Protein AF-A0A7J6DDP3-F1 (afdb_monomer_lite)

Secondary structure (DSSP, 8-state):
---------GGGS------TT--HHHHHHHHHHHHHHHHHH-S---TTS-TT-S--PPPTTTS-HHHHHHHHHHHHHHHHHHHHHHHHHHHTTTT-

Organism: NCBI:txid369639

Sequence (96 aa):
MVDDQGEVHHSDAPTLVTGRKWNPTAATHQAKSDVRHRDIIGIVQQGRGGLGLGESRPSWHRAAPAQRQRLVVEEVSRQEQETRCAKAVSQAKQGQ

Radius of gyration: 17.35 Å; chains: 1; bounding box: 50×26×38 Å

Structure (mmCIF, N/CA/C/O backbone):
data_AF-A0A7J6DDP3-F1
#
_entry.id   AF-A0A7J6DDP3-F1
#
loop_
_atom_site.group_PDB
_atom_site.id
_atom_site.type_symbol
_atom_site.label_atom_id
_atom_site.label_alt_id
_atom_site.label_comp_id
_atom_site.label_asym_id
_atom_site.label_entity_id
_atom_site.label_seq_id
_atom_site.pdbx_PDB_ins_code
_atom_site.Cartn_x
_atom_site.Cartn_y
_atom_site.Cartn_z
_atom_site.occupancy
_atom_site.B_iso_or_equiv
_atom_site.auth_seq_id
_atom_site.auth_comp_id
_atom_site.auth_asym_id
_atom_site.auth_atom_id
_atom_site.pdbx_PDB_model_num
ATOM 1 N N . MET A 1 1 ? 15.554 -19.627 -16.349 1.00 40.53 1 MET A N 1
ATOM 2 C CA . MET A 1 1 ? 15.240 -18.193 -16.191 1.00 40.53 1 MET A CA 1
ATOM 3 C C . MET A 1 1 ? 15.939 -17.774 -14.925 1.00 40.53 1 MET A C 1
ATOM 5 O O . MET A 1 1 ? 15.649 -18.360 -13.897 1.00 40.53 1 MET A O 1
ATOM 9 N N . VAL A 1 2 ? 16.968 -16.944 -15.048 1.00 37.25 2 VAL A N 1
ATOM 10 C CA . VAL A 1 2 ? 17.852 -16.596 -13.935 1.00 37.25 2 VAL A CA 1
ATOM 11 C C . VAL A 1 2 ? 17.122 -15.654 -12.985 1.00 37.25 2 VAL A C 1
ATOM 13 O O . VAL A 1 2 ? 16.605 -14.623 -13.412 1.00 37.25 2 VAL A O 1
ATOM 16 N N . ASP A 1 3 ? 17.039 -16.047 -11.720 1.00 41.09 3 ASP A N 1
ATOM 17 C CA . ASP A 1 3 ? 16.656 -15.171 -10.628 1.00 41.09 3 ASP A CA 1
ATOM 18 C C . ASP A 1 3 ? 17.677 -14.028 -10.551 1.00 41.09 3 ASP A C 1
ATOM 20 O O . ASP A 1 3 ? 18.820 -14.216 -10.140 1.00 41.09 3 ASP A O 1
ATOM 24 N N . ASP A 1 4 ? 17.267 -12.842 -11.001 1.00 46.00 4 ASP A N 1
ATOM 25 C CA . ASP A 1 4 ? 17.973 -11.581 -10.774 1.00 46.00 4 ASP A CA 1
ATOM 26 C C . ASP A 1 4 ? 17.847 -11.240 -9.282 1.00 46.00 4 ASP A C 1
ATOM 28 O O . ASP A 1 4 ? 16.981 -10.478 -8.845 1.00 46.00 4 ASP A O 1
ATOM 32 N N . GLN A 1 5 ? 18.665 -11.899 -8.461 1.00 43.94 5 GLN A N 1
ATOM 33 C CA . G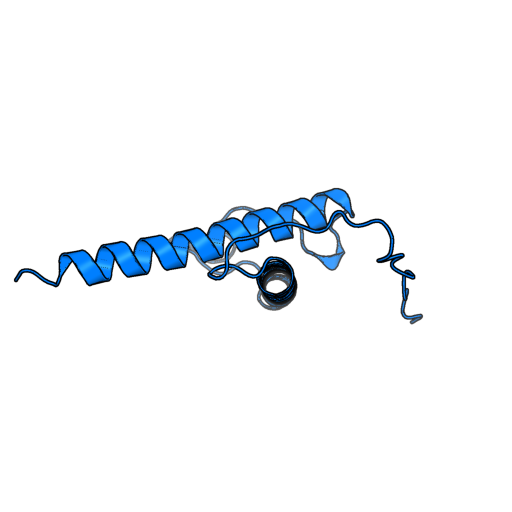LN A 1 5 ? 18.896 -11.489 -7.085 1.00 43.94 5 GLN A CA 1
ATOM 34 C C . GLN A 1 5 ? 19.791 -10.252 -7.126 1.00 43.94 5 GLN A C 1
ATOM 36 O O . GLN A 1 5 ? 21.000 -10.332 -6.939 1.00 43.94 5 GLN A O 1
ATOM 41 N N . GLY A 1 6 ? 19.185 -9.097 -7.403 1.00 37.16 6 GLY A N 1
ATOM 42 C CA . GLY A 1 6 ? 19.817 -7.815 -7.137 1.00 37.16 6 GLY A CA 1
ATOM 43 C C . GLY A 1 6 ? 20.184 -7.755 -5.657 1.00 37.16 6 GLY A C 1
ATOM 44 O O . GLY A 1 6 ? 19.304 -7.660 -4.798 1.00 37.16 6 GLY A O 1
ATOM 45 N N . GLU A 1 7 ? 21.480 -7.861 -5.373 1.00 41.09 7 GLU A N 1
ATOM 46 C CA . GLU A 1 7 ? 22.061 -7.706 -4.048 1.00 41.09 7 GLU A CA 1
ATOM 47 C C . GLU A 1 7 ? 21.730 -6.304 -3.531 1.00 41.09 7 GLU A C 1
ATOM 49 O O . GLU A 1 7 ? 22.271 -5.282 -3.953 1.00 41.09 7 GLU A O 1
ATOM 54 N N . VAL A 1 8 ? 20.734 -6.250 -2.655 1.00 50.81 8 VAL A N 1
ATOM 55 C CA . VAL A 1 8 ? 20.297 -5.025 -2.003 1.00 50.81 8 VAL A CA 1
ATOM 56 C C . VAL A 1 8 ? 21.248 -4.749 -0.848 1.00 50.81 8 VAL A C 1
ATOM 58 O O . VAL A 1 8 ? 21.146 -5.345 0.223 1.00 50.81 8 VAL A O 1
ATOM 61 N N . HIS A 1 9 ? 22.175 -3.820 -1.071 1.00 41.47 9 HIS A N 1
ATOM 62 C CA . HIS A 1 9 ? 22.983 -3.202 -0.025 1.00 41.47 9 HIS A CA 1
ATOM 63 C C . HIS A 1 9 ? 22.052 -2.497 0.978 1.00 41.47 9 HIS A C 1
ATOM 65 O O . HIS A 1 9 ? 21.693 -1.331 0.829 1.00 41.47 9 HIS A O 1
ATOM 71 N N . HIS A 1 10 ? 21.610 -3.229 2.001 1.00 54.25 10 HIS A N 1
ATOM 72 C CA . HIS A 1 10 ? 20.754 -2.725 3.077 1.00 54.25 10 HIS A CA 1
ATOM 73 C C . HIS A 1 10 ? 21.498 -1.830 4.084 1.00 54.25 10 HIS A C 1
ATOM 75 O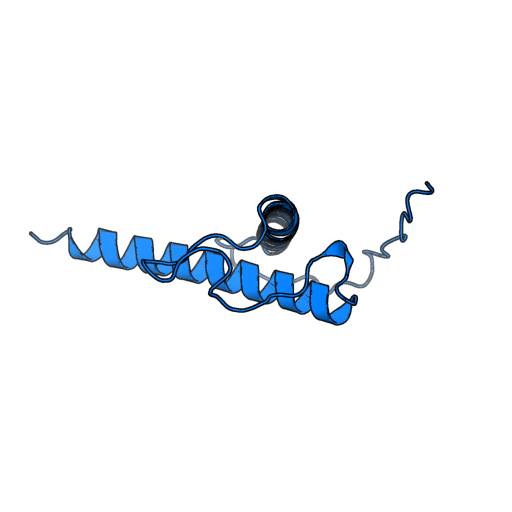 O . HIS A 1 10 ? 20.877 -1.340 5.025 1.00 54.25 10 HIS A O 1
ATOM 81 N N . SER A 1 11 ? 22.805 -1.614 3.911 1.00 49.66 11 SER A N 1
ATOM 82 C CA . SER A 1 11 ? 23.656 -0.930 4.890 1.00 49.66 11 SER A CA 1
ATOM 83 C C . SER A 1 11 ? 23.478 0.591 4.948 1.00 49.66 11 SER A C 1
ATOM 85 O O . SER A 1 11 ? 23.772 1.165 5.989 1.00 49.66 11 SER A O 1
ATOM 87 N N . ASP A 1 12 ? 22.954 1.232 3.894 1.00 60.06 12 ASP A N 1
ATOM 88 C CA . ASP A 1 12 ? 22.896 2.706 3.793 1.00 60.06 12 ASP A CA 1
ATOM 89 C C . ASP A 1 12 ? 21.477 3.292 3.917 1.00 60.06 12 ASP A C 1
ATOM 91 O O . ASP A 1 12 ? 21.264 4.492 3.730 1.00 60.06 12 ASP A O 1
ATOM 95 N N . ALA A 1 13 ? 20.471 2.465 4.218 1.00 66.25 13 ALA A N 1
ATOM 96 C CA . ALA A 1 13 ? 19.119 2.972 4.429 1.00 66.25 13 ALA A CA 1
ATOM 97 C C . ALA A 1 13 ? 19.056 3.749 5.760 1.00 66.25 13 ALA A C 1
ATOM 99 O O . ALA A 1 13 ? 19.438 3.201 6.796 1.00 66.25 13 ALA A O 1
ATOM 100 N N . PRO A 1 14 ? 18.551 5.000 5.780 1.00 73.88 14 PRO A N 1
ATOM 101 C CA . PRO A 1 14 ? 18.442 5.753 7.020 1.00 73.88 14 PRO A CA 1
ATOM 102 C C . PRO A 1 14 ? 17.503 5.026 7.983 1.00 73.88 14 PRO A C 1
ATOM 104 O O . PRO A 1 14 ? 16.397 4.626 7.609 1.00 73.88 14 PRO A O 1
ATOM 107 N N . THR A 1 15 ? 17.927 4.882 9.238 1.00 76.69 15 THR A N 1
ATOM 108 C CA . THR A 1 15 ? 17.066 4.359 10.300 1.00 76.69 15 THR A CA 1
ATOM 109 C C . THR A 1 15 ? 15.877 5.298 10.478 1.00 76.69 15 THR A C 1
ATOM 111 O O . THR A 1 15 ? 16.001 6.396 11.021 1.00 76.69 15 THR A O 1
ATOM 114 N N . LEU A 1 16 ? 14.709 4.869 10.006 1.00 76.00 16 LEU A N 1
ATOM 115 C CA . LEU A 1 16 ? 13.473 5.624 10.155 1.00 76.00 16 LEU A CA 1
ATOM 116 C C . LEU A 1 16 ? 12.979 5.490 11.597 1.00 76.00 16 LEU A C 1
ATOM 118 O O . LEU A 1 16 ? 12.555 4.416 12.021 1.00 76.00 16 LEU A O 1
ATOM 122 N N . VAL A 1 17 ? 13.004 6.590 12.348 1.00 78.31 17 VAL A N 1
ATOM 123 C CA . VAL A 1 17 ? 12.399 6.651 13.684 1.00 78.31 17 VAL A CA 1
ATOM 124 C C . VAL A 1 17 ? 10.891 6.824 13.519 1.00 78.31 17 VAL A C 1
ATOM 126 O O . VAL A 1 17 ? 10.359 7.933 13.531 1.00 78.31 17 VAL A O 1
ATOM 129 N N . THR A 1 18 ? 10.189 5.715 13.314 1.00 78.56 18 THR A N 1
ATOM 130 C CA . THR A 1 18 ? 8.727 5.686 13.337 1.00 78.56 18 THR A CA 1
ATOM 131 C C . THR A 1 18 ? 8.242 5.405 14.758 1.00 78.56 18 THR A C 1
ATOM 133 O O . THR A 1 18 ? 8.886 4.699 15.535 1.00 78.56 18 THR A O 1
ATOM 136 N N . GLY A 1 19 ? 7.109 5.990 15.153 1.00 79.88 19 GLY A N 1
ATOM 137 C CA . GLY A 1 19 ? 6.538 5.729 16.477 1.00 79.88 19 GLY A CA 1
ATOM 138 C C . GLY A 1 19 ? 6.147 4.255 16.661 1.00 79.88 19 GLY A C 1
ATOM 139 O O . GLY A 1 19 ? 5.941 3.527 15.695 1.00 79.88 19 GLY A O 1
ATOM 140 N N . ARG A 1 20 ? 5.930 3.823 17.913 1.00 85.19 20 ARG A N 1
ATOM 141 C CA . ARG A 1 20 ? 5.608 2.421 18.276 1.00 85.19 20 ARG A CA 1
ATOM 142 C C . ARG A 1 20 ? 4.441 1.796 17.495 1.00 85.19 20 ARG A C 1
ATOM 144 O O . ARG A 1 20 ? 4.358 0.580 17.377 1.00 85.19 20 ARG A O 1
ATOM 151 N N . LYS A 1 21 ? 3.503 2.617 17.021 1.00 86.44 21 LYS A N 1
ATOM 152 C CA . LYS A 1 21 ? 2.263 2.164 16.378 1.00 86.44 21 LYS A CA 1
ATOM 153 C C . LYS A 1 21 ? 2.423 1.816 14.898 1.00 86.44 21 LYS A C 1
ATOM 155 O O . LYS A 1 21 ? 1.502 1.223 14.350 1.00 86.44 21 LYS A O 1
ATOM 160 N N . TRP A 1 22 ? 3.533 2.187 14.256 1.00 89.50 22 TRP A N 1
ATOM 161 C CA . TRP A 1 22 ? 3.703 1.992 12.818 1.00 89.50 22 TRP A CA 1
ATOM 162 C C . TRP A 1 22 ? 5.091 1.450 12.478 1.00 89.50 22 TRP A C 1
ATOM 164 O O . TRP A 1 22 ? 6.109 2.034 12.853 1.00 89.50 22 TRP A O 1
ATOM 174 N N . ASN A 1 23 ? 5.114 0.328 11.756 1.00 90.56 23 ASN A N 1
ATOM 175 C CA . ASN A 1 23 ? 6.329 -0.337 11.302 1.00 90.56 23 ASN A CA 1
ATOM 176 C C . ASN A 1 23 ? 6.459 -0.182 9.772 1.00 90.56 23 ASN A C 1
ATOM 178 O O . ASN A 1 23 ? 5.709 -0.833 9.037 1.00 90.56 23 ASN A O 1
ATOM 182 N N . PRO A 1 24 ? 7.410 0.634 9.279 1.00 89.69 24 PRO A N 1
ATOM 183 C CA . PRO A 1 24 ? 7.538 0.945 7.858 1.00 89.69 24 PRO A CA 1
ATOM 184 C C . PRO A 1 24 ? 7.985 -0.267 7.039 1.00 89.69 24 PRO A C 1
ATOM 186 O O . PRO A 1 24 ? 7.533 -0.441 5.908 1.00 89.69 24 PRO A O 1
ATOM 189 N N . THR A 1 25 ? 8.829 -1.135 7.601 1.00 91.00 25 THR A N 1
ATOM 190 C CA . THR A 1 25 ? 9.303 -2.350 6.927 1.00 91.00 25 THR A CA 1
ATOM 191 C C . THR A 1 25 ? 8.148 -3.313 6.686 1.00 91.00 25 THR A C 1
ATOM 193 O O . THR A 1 25 ? 7.979 -3.799 5.568 1.00 91.00 25 THR A O 1
ATOM 196 N N . ALA A 1 26 ? 7.315 -3.537 7.706 1.00 92.06 26 ALA A N 1
ATOM 197 C CA . ALA A 1 26 ? 6.136 -4.389 7.589 1.00 92.06 26 ALA A CA 1
ATOM 198 C C . ALA A 1 26 ? 5.115 -3.809 6.596 1.00 92.06 26 ALA A C 1
ATOM 200 O O . ALA A 1 26 ? 4.665 -4.525 5.704 1.00 92.06 26 ALA A O 1
ATOM 201 N N . ALA A 1 27 ? 4.815 -2.507 6.690 1.00 94.00 27 ALA A N 1
ATOM 202 C CA . ALA A 1 27 ? 3.890 -1.831 5.778 1.00 94.00 27 ALA A CA 1
ATOM 203 C C . ALA A 1 27 ? 4.369 -1.900 4.317 1.00 94.00 27 ALA A C 1
ATOM 205 O O . ALA A 1 27 ? 3.612 -2.256 3.419 1.00 94.00 27 ALA A O 1
ATOM 206 N N . THR A 1 28 ? 5.657 -1.642 4.078 1.00 94.81 28 THR A N 1
ATOM 207 C CA . THR A 1 28 ? 6.259 -1.709 2.738 1.00 94.81 28 THR A CA 1
ATOM 208 C C . THR A 1 28 ? 6.252 -3.137 2.191 1.00 94.81 28 THR A C 1
ATOM 210 O O . THR A 1 28 ? 6.020 -3.341 0.999 1.00 94.81 28 THR A O 1
ATOM 213 N N . HIS A 1 29 ? 6.518 -4.138 3.034 1.00 95.69 29 HIS A N 1
ATOM 214 C CA . HIS A 1 29 ? 6.475 -5.542 2.633 1.00 95.69 29 HIS A CA 1
ATOM 215 C C . HIS A 1 29 ? 5.057 -5.968 2.232 1.00 95.69 29 HIS A C 1
ATOM 217 O O . HIS A 1 29 ? 4.876 -6.559 1.167 1.00 95.69 29 HIS A O 1
ATOM 223 N N . GLN A 1 30 ? 4.055 -5.609 3.040 1.00 96.19 30 GLN A N 1
ATOM 224 C CA . GLN A 1 30 ? 2.653 -5.891 2.744 1.00 96.19 30 GLN A CA 1
ATOM 225 C C . GLN A 1 30 ? 2.210 -5.208 1.445 1.00 96.19 30 GLN A C 1
ATOM 227 O O . GLN A 1 30 ? 1.751 -5.880 0.525 1.00 96.19 30 GLN A O 1
ATOM 232 N N . ALA A 1 31 ? 2.476 -3.909 1.300 1.00 96.12 31 ALA A N 1
ATOM 233 C CA . ALA A 1 31 ? 2.153 -3.161 0.089 1.00 96.12 31 ALA A CA 1
ATOM 234 C C . ALA A 1 31 ? 2.817 -3.745 -1.171 1.00 96.12 31 ALA A C 1
ATOM 236 O O . ALA A 1 31 ? 2.184 -3.846 -2.219 1.00 96.12 31 ALA A O 1
ATOM 237 N N . LYS A 1 32 ? 4.078 -4.196 -1.089 1.00 96.38 32 LYS A N 1
ATOM 238 C CA . LYS A 1 32 ? 4.737 -4.903 -2.203 1.00 96.38 32 LYS A CA 1
ATOM 239 C C . LYS A 1 32 ? 4.014 -6.201 -2.569 1.00 96.38 32 LYS A C 1
ATOM 241 O O . LYS A 1 32 ? 3.886 -6.496 -3.756 1.00 96.38 32 LYS A O 1
ATOM 246 N N . SER A 1 33 ? 3.573 -6.974 -1.576 1.00 96.00 33 SER A N 1
ATOM 247 C CA . SER A 1 33 ? 2.793 -8.196 -1.800 1.00 96.00 33 SER A CA 1
ATOM 248 C C . SER A 1 33 ? 1.469 -7.883 -2.499 1.00 96.00 33 SER A C 1
ATOM 250 O O . SER A 1 33 ? 1.137 -8.524 -3.493 1.00 96.00 33 SER A O 1
ATOM 252 N N . ASP A 1 34 ? 0.762 -6.848 -2.050 1.00 94.06 34 ASP A N 1
ATOM 253 C CA . ASP A 1 34 ? -0.552 -6.482 -2.583 1.00 94.06 34 ASP A CA 1
ATOM 254 C C . ASP A 1 34 ? -0.466 -5.928 -4.009 1.00 94.06 34 ASP A C 1
ATOM 256 O O . ASP A 1 34 ? -1.264 -6.299 -4.870 1.00 94.06 34 ASP A O 1
ATOM 260 N N . VAL A 1 35 ? 0.553 -5.115 -4.307 1.00 93.75 35 VAL A N 1
ATOM 261 C CA . VAL A 1 35 ? 0.811 -4.638 -5.674 1.00 93.75 35 VAL A CA 1
ATOM 262 C C . VAL A 1 35 ? 1.106 -5.810 -6.619 1.00 93.75 35 VAL A C 1
ATOM 264 O O . VAL A 1 35 ? 0.569 -5.852 -7.723 1.00 93.75 35 VAL A O 1
ATOM 267 N N . ARG A 1 36 ? 1.896 -6.804 -6.187 1.00 93.88 36 ARG A N 1
ATOM 268 C CA . ARG A 1 36 ? 2.147 -8.024 -6.980 1.00 93.88 36 ARG A CA 1
ATOM 269 C C . ARG A 1 36 ? 0.893 -8.875 -7.143 1.00 93.88 36 ARG A C 1
ATOM 271 O O . ARG A 1 36 ? 0.668 -9.444 -8.204 1.00 93.88 36 ARG A O 1
ATOM 278 N N . HIS A 1 37 ? 0.075 -8.970 -6.102 1.00 93.75 37 HIS A N 1
ATOM 279 C CA . HIS A 1 37 ? -1.176 -9.711 -6.160 1.00 93.75 37 HIS A CA 1
ATOM 280 C C . HIS A 1 37 ? -2.165 -9.065 -7.139 1.00 93.75 37 HIS A C 1
ATOM 282 O O . HIS A 1 37 ? -2.836 -9.760 -7.901 1.00 93.75 37 HIS A O 1
ATOM 288 N N . ARG A 1 38 ? -2.195 -7.730 -7.192 1.00 89.19 38 ARG A N 1
ATOM 289 C CA . ARG A 1 38 ? -3.022 -6.977 -8.137 1.00 89.19 38 ARG A CA 1
ATOM 290 C C . ARG A 1 38 ? -2.634 -7.219 -9.595 1.00 89.19 38 ARG A C 1
ATOM 292 O O . ARG A 1 38 ? -3.523 -7.235 -10.438 1.00 89.19 38 ARG A O 1
ATOM 299 N N . ASP A 1 39 ? -1.360 -7.466 -9.894 1.00 89.94 39 ASP A N 1
ATOM 300 C CA . ASP A 1 39 ? -0.934 -7.872 -11.242 1.00 89.94 39 ASP A CA 1
ATOM 301 C C . ASP A 1 39 ? -1.548 -9.213 -11.673 1.00 89.94 39 ASP A C 1
ATOM 303 O O . ASP A 1 39 ? -1.851 -9.391 -12.851 1.00 89.94 39 ASP A O 1
ATOM 307 N N . ILE A 1 40 ? -1.745 -10.144 -10.731 1.00 90.81 40 ILE A N 1
ATOM 308 C CA . ILE A 1 40 ? -2.359 -11.456 -10.995 1.00 90.81 40 ILE A CA 1
ATOM 309 C C . ILE A 1 40 ? -3.859 -11.296 -11.246 1.00 90.81 40 ILE A C 1
ATOM 311 O O . ILE A 1 40 ? -4.398 -11.885 -12.179 1.00 90.81 40 ILE A O 1
ATOM 315 N N . ILE A 1 41 ? -4.532 -10.502 -10.410 1.00 89.25 41 ILE A N 1
ATOM 316 C CA . ILE A 1 41 ? -5.975 -10.265 -10.529 1.00 89.25 41 ILE A CA 1
ATOM 317 C C . ILE A 1 41 ? -6.295 -9.431 -11.781 1.00 89.25 41 ILE A C 1
ATOM 319 O O . ILE A 1 41 ? -7.322 -9.636 -12.427 1.00 89.25 41 ILE A O 1
ATOM 323 N N . GLY A 1 42 ? -5.427 -8.478 -12.120 1.00 86.62 42 GLY A N 1
ATOM 324 C CA . GLY A 1 42 ? -5.669 -7.499 -13.168 1.00 86.62 42 GLY A CA 1
ATOM 325 C C . GLY A 1 42 ? -6.649 -6.398 -12.747 1.00 86.62 42 GLY A C 1
ATOM 326 O O . GLY A 1 42 ? -6.838 -6.093 -11.565 1.00 86.62 42 GLY A O 1
ATOM 327 N N . ILE A 1 43 ? -7.254 -5.742 -13.740 1.00 83.88 43 ILE A N 1
ATOM 328 C CA . ILE A 1 43 ? -8.194 -4.638 -13.513 1.00 83.88 43 ILE A CA 1
ATOM 329 C C . ILE A 1 43 ? -9.559 -5.210 -13.126 1.00 83.88 43 ILE A C 1
ATOM 331 O O . ILE A 1 43 ? -10.267 -5.779 -13.957 1.00 83.88 43 ILE A O 1
ATOM 335 N N . VAL A 1 44 ? -9.945 -5.014 -11.866 1.00 82.94 44 VAL A N 1
ATOM 336 C CA . VAL A 1 44 ? -11.274 -5.384 -11.364 1.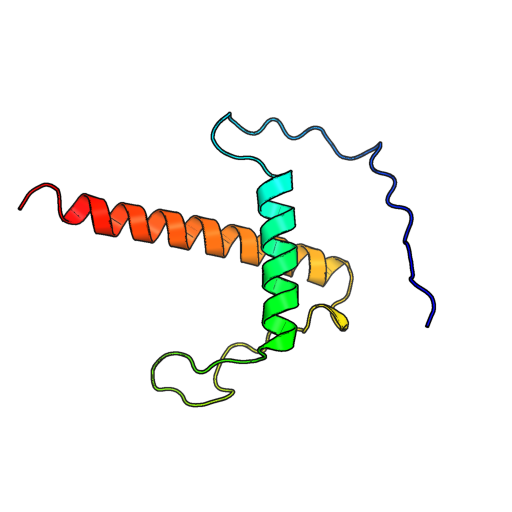00 82.94 44 VAL A CA 1
ATOM 337 C C . VAL A 1 44 ? -12.294 -4.279 -11.631 1.00 82.94 44 VAL A C 1
ATOM 339 O O . VAL A 1 44 ? -11.957 -3.093 -11.622 1.00 82.94 44 VAL A O 1
ATOM 342 N N . GLN A 1 45 ? -13.556 -4.666 -11.824 1.00 85.12 45 GLN A N 1
ATOM 343 C CA . GLN A 1 45 ? -14.667 -3.724 -11.936 1.00 85.12 45 GLN A CA 1
ATOM 344 C C . GLN A 1 45 ? -14.773 -2.858 -10.676 1.00 85.12 45 GLN A C 1
ATOM 346 O O . GLN A 1 45 ? -14.778 -3.365 -9.555 1.00 85.12 45 GLN A O 1
ATOM 351 N N . GLN A 1 46 ? -14.930 -1.551 -10.876 1.00 81.75 46 GLN A N 1
ATOM 352 C CA . GLN A 1 46 ? -15.244 -0.600 -9.814 1.00 81.75 46 GLN A CA 1
ATOM 353 C C . GLN A 1 46 ? -16.699 -0.135 -9.958 1.00 81.75 46 GLN A C 1
ATOM 355 O O . GLN A 1 46 ? -17.128 0.315 -11.024 1.00 81.75 46 GLN A O 1
ATOM 360 N N . GLY A 1 47 ? -17.486 -0.267 -8.886 1.00 84.38 47 GLY A N 1
ATOM 361 C CA . GLY A 1 47 ? -18.900 0.114 -8.872 1.00 84.38 47 GLY A CA 1
ATOM 362 C C . GLY A 1 47 ? -19.716 -0.569 -9.977 1.00 84.38 47 GLY A C 1
ATOM 363 O O . GLY A 1 47 ? -19.700 -1.791 -10.115 1.00 84.38 47 GLY A O 1
ATOM 364 N N . ARG A 1 48 ? -20.440 0.231 -10.771 1.00 85.69 48 ARG A N 1
ATOM 365 C CA . ARG A 1 48 ? -21.255 -0.228 -11.915 1.00 85.69 48 ARG A CA 1
ATOM 366 C C . ARG A 1 48 ? -20.626 0.098 -13.276 1.00 85.69 48 ARG A C 1
ATOM 368 O O . ARG A 1 48 ? -21.327 0.071 -14.278 1.00 85.69 48 ARG A O 1
ATOM 375 N N . GLY A 1 49 ? -19.330 0.421 -13.311 1.00 81.19 49 GLY A N 1
ATOM 376 C CA . GLY A 1 49 ? -18.648 0.835 -14.540 1.00 81.19 49 GLY A CA 1
ATOM 377 C C . GLY A 1 49 ? -18.527 -0.280 -15.579 1.00 81.19 49 GLY A C 1
ATOM 378 O O . GLY A 1 49 ? -18.651 -0.004 -16.759 1.00 81.19 49 GLY A O 1
ATOM 379 N N . GLY A 1 50 ? -18.351 -1.533 -15.153 1.00 79.81 50 GLY A N 1
ATOM 380 C CA . GLY A 1 50 ? -18.011 -2.666 -16.023 1.00 79.81 50 GLY A CA 1
ATOM 381 C C . GLY A 1 50 ? -16.535 -3.071 -15.904 1.00 79.81 50 GLY A C 1
ATOM 382 O O . GLY A 1 50 ? -15.770 -2.462 -15.153 1.00 79.81 50 GLY A O 1
ATOM 383 N N . LEU A 1 51 ? -16.136 -4.137 -16.606 1.00 79.69 51 LEU A N 1
ATOM 384 C CA . LEU A 1 51 ? -14.764 -4.661 -16.577 1.00 79.69 51 LEU A CA 1
ATOM 385 C C . LEU A 1 51 ? -13.802 -3.750 -17.350 1.00 79.69 51 LEU A C 1
ATOM 387 O O . LEU A 1 51 ? -14.142 -3.235 -18.411 1.00 79.69 51 LEU A O 1
ATOM 391 N N . GLY A 1 52 ? -12.588 -3.567 -16.826 1.00 71.44 52 GLY A N 1
ATOM 392 C CA . GLY A 1 52 ? -11.540 -2.778 -17.488 1.00 71.44 52 GLY A CA 1
ATOM 393 C C . GLY A 1 52 ? -11.731 -1.258 -17.432 1.00 71.44 52 GLY A C 1
ATOM 394 O O . GLY A 1 52 ? -10.872 -0.526 -17.913 1.00 71.44 52 GLY A O 1
ATOM 395 N N . LEU A 1 53 ? -12.816 -0.772 -16.824 1.00 69.56 53 LEU A N 1
ATOM 396 C CA . LEU A 1 53 ? -13.090 0.653 -16.669 1.00 69.56 53 LEU A CA 1
ATOM 397 C C . LEU A 1 53 ? -12.534 1.141 -15.325 1.00 69.56 53 LEU A C 1
ATOM 399 O O . LEU A 1 53 ? -13.110 0.903 -14.264 1.00 69.56 53 LEU A O 1
ATOM 403 N N . GLY A 1 54 ? -11.366 1.783 -15.381 1.00 70.31 54 GLY A N 1
ATOM 404 C CA . GLY A 1 54 ? -10.651 2.328 -14.229 1.00 70.31 54 GLY A CA 1
ATOM 405 C C . GLY A 1 54 ? -9.264 2.853 -14.603 1.00 70.31 54 GLY A C 1
ATOM 406 O O . GLY A 1 54 ? -8.832 2.738 -15.750 1.00 70.31 54 GLY A O 1
ATOM 407 N N . GLU A 1 55 ? -8.556 3.433 -13.633 1.00 70.31 55 GLU A N 1
ATOM 408 C CA . GLU A 1 55 ? -7.183 3.898 -13.840 1.00 70.31 55 GLU A CA 1
ATOM 409 C C . GLU A 1 55 ? -6.265 2.730 -14.228 1.00 70.31 55 GLU A C 1
ATOM 411 O O . GLU A 1 55 ? -6.089 1.764 -13.475 1.00 70.31 55 GLU A O 1
ATOM 416 N N . SER A 1 56 ? -5.661 2.832 -15.414 1.00 71.38 56 SER A N 1
ATOM 417 C CA . SER A 1 56 ? -4.668 1.875 -15.897 1.00 71.38 56 SER A CA 1
ATOM 418 C C . SER A 1 56 ? -3.356 2.082 -15.145 1.00 71.38 56 SER A C 1
ATOM 420 O O . SER A 1 56 ? -2.490 2.851 -15.566 1.00 71.38 56 SER A O 1
ATOM 422 N N . ARG A 1 57 ? -3.200 1.385 -14.019 1.00 77.81 57 ARG A N 1
ATOM 423 C CA . ARG A 1 57 ? -1.925 1.330 -13.302 1.00 77.81 57 ARG A CA 1
ATOM 424 C C . ARG A 1 57 ? -0.919 0.463 -14.067 1.00 77.81 57 ARG A C 1
ATOM 426 O O . ARG A 1 57 ? -1.296 -0.595 -14.572 1.00 77.81 57 ARG A O 1
ATOM 433 N N . PRO A 1 58 ? 0.357 0.881 -14.151 1.00 83.69 58 PRO A N 1
ATOM 434 C CA . PRO A 1 58 ? 1.395 0.037 -14.719 1.00 83.69 58 PRO A CA 1
ATOM 435 C C . PRO A 1 58 ? 1.542 -1.220 -13.864 1.00 83.69 58 PRO A C 1
ATOM 437 O O . PRO A 1 58 ? 1.557 -1.143 -12.635 1.00 83.69 58 PRO A O 1
ATOM 440 N N . SER A 1 59 ? 1.667 -2.368 -14.522 1.00 88.00 59 SER A N 1
ATOM 441 C CA . SER A 1 59 ? 1.897 -3.628 -13.828 1.00 88.00 59 SER A CA 1
ATOM 442 C C . SER A 1 59 ? 3.276 -3.635 -13.164 1.00 88.00 59 SER A C 1
ATOM 444 O O . SER A 1 59 ? 4.250 -3.123 -13.727 1.00 88.00 59 SER A O 1
ATOM 446 N N . TRP A 1 60 ? 3.381 -4.219 -11.974 1.00 91.44 60 TRP A N 1
ATOM 447 C CA . TRP A 1 60 ? 4.619 -4.321 -11.197 1.00 91.44 60 TRP A CA 1
ATOM 448 C C . TRP A 1 60 ? 5.796 -4.850 -12.023 1.00 91.44 60 TRP A C 1
ATOM 450 O O . TRP A 1 60 ? 6.897 -4.287 -11.974 1.00 91.44 60 TRP A O 1
ATOM 460 N N . HIS A 1 61 ? 5.575 -5.907 -12.813 1.00 89.12 61 HIS A N 1
ATOM 461 C CA . HIS A 1 61 ? 6.634 -6.520 -13.625 1.00 89.12 61 HIS A CA 1
ATOM 462 C C . HIS A 1 61 ? 7.150 -5.604 -14.736 1.00 89.12 61 HIS A C 1
ATOM 464 O O . HIS A 1 61 ? 8.338 -5.657 -15.045 1.00 89.12 61 HIS A O 1
ATOM 470 N N . ARG A 1 62 ? 6.295 -4.743 -15.298 1.00 90.19 62 ARG A N 1
ATOM 471 C CA . ARG A 1 62 ? 6.648 -3.819 -16.394 1.00 90.19 62 ARG A CA 1
ATOM 472 C C . ARG A 1 62 ? 7.065 -2.436 -15.901 1.00 90.19 62 ARG A C 1
ATOM 474 O O . ARG A 1 62 ? 7.616 -1.660 -16.673 1.00 90.19 62 ARG A O 1
ATOM 481 N N . ALA A 1 63 ? 6.796 -2.120 -14.638 1.00 91.62 63 ALA A N 1
ATOM 482 C CA . ALA A 1 63 ? 7.129 -0.838 -14.044 1.00 91.62 63 ALA A CA 1
ATOM 483 C C . ALA A 1 63 ? 8.648 -0.673 -13.874 1.00 91.62 63 ALA A C 1
ATOM 485 O O . ALA A 1 63 ? 9.339 -1.573 -13.386 1.00 91.62 63 ALA A O 1
ATOM 486 N N . ALA A 1 64 ? 9.154 0.514 -14.212 1.00 93.00 64 ALA A N 1
ATOM 487 C CA . ALA A 1 64 ? 10.530 0.912 -13.927 1.00 93.00 64 ALA A CA 1
ATOM 488 C C . ALA A 1 64 ? 10.775 1.016 -12.404 1.00 93.00 64 ALA A C 1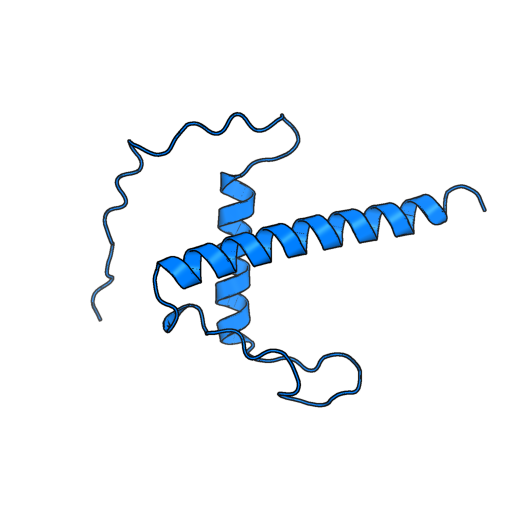
ATOM 490 O O . ALA A 1 64 ? 9.824 1.227 -11.646 1.00 93.00 64 ALA A O 1
ATOM 491 N N . PRO A 1 65 ? 12.029 0.953 -11.913 1.00 92.31 65 PRO A N 1
ATOM 492 C CA . PRO A 1 65 ? 12.321 0.996 -10.475 1.00 92.31 65 PRO A CA 1
ATOM 493 C C . PRO A 1 65 ? 11.701 2.194 -9.732 1.00 92.31 65 PRO A C 1
ATOM 495 O O . PRO A 1 65 ? 11.079 2.016 -8.685 1.00 92.31 65 PRO A O 1
ATOM 498 N N . ALA A 1 66 ? 11.773 3.399 -10.307 1.00 91.12 66 ALA A N 1
ATOM 499 C CA . ALA A 1 66 ? 11.152 4.595 -9.728 1.00 91.12 66 ALA A CA 1
ATOM 500 C C . ALA A 1 66 ? 9.613 4.506 -9.692 1.00 91.12 66 ALA A C 1
ATOM 502 O O . ALA A 1 66 ? 8.976 4.976 -8.751 1.00 91.12 66 ALA A O 1
ATOM 503 N N . GLN A 1 67 ? 9.000 3.866 -10.692 1.00 92.81 67 GLN A N 1
ATOM 504 C CA . GLN A 1 67 ? 7.555 3.621 -10.704 1.00 92.81 67 GLN A CA 1
ATOM 505 C C . GLN A 1 67 ? 7.164 2.582 -9.653 1.00 92.81 67 GLN A C 1
ATOM 507 O O . GLN A 1 67 ? 6.179 2.779 -8.954 1.00 92.81 67 GLN A O 1
ATOM 512 N N . ARG A 1 68 ? 7.960 1.521 -9.470 1.00 94.44 68 ARG A N 1
ATOM 513 C CA . ARG A 1 68 ? 7.740 0.519 -8.414 1.00 94.44 68 ARG A CA 1
ATOM 514 C C . ARG A 1 68 ? 7.754 1.148 -7.024 1.00 94.44 68 ARG A C 1
ATOM 516 O O . ARG A 1 68 ? 6.898 0.824 -6.207 1.00 94.44 68 ARG A O 1
ATOM 523 N N . GLN A 1 69 ? 8.677 2.075 -6.763 1.00 93.81 69 GLN A N 1
ATOM 524 C CA . GLN A 1 69 ? 8.698 2.828 -5.504 1.00 93.81 69 GLN A CA 1
ATOM 525 C C . GLN A 1 69 ? 7.410 3.639 -5.310 1.00 93.81 69 GLN A C 1
ATOM 527 O O . GLN A 1 69 ? 6.797 3.550 -4.249 1.00 93.81 69 GLN A O 1
ATOM 532 N N . ARG A 1 70 ? 6.956 4.364 -6.342 1.00 94.56 70 ARG A N 1
ATOM 533 C CA . ARG A 1 70 ? 5.692 5.121 -6.294 1.00 94.56 70 ARG A CA 1
ATOM 534 C C . ARG A 1 70 ? 4.486 4.219 -6.046 1.00 94.56 70 ARG A C 1
ATOM 536 O O . ARG A 1 70 ? 3.698 4.527 -5.164 1.00 94.56 70 ARG A O 1
ATOM 543 N N . LEU A 1 71 ? 4.390 3.085 -6.742 1.00 94.62 71 LEU A N 1
ATOM 544 C CA . LEU A 1 71 ? 3.307 2.114 -6.552 1.00 94.62 71 LEU A CA 1
ATOM 545 C C . LEU A 1 71 ? 3.233 1.619 -5.104 1.00 94.62 71 LEU A C 1
ATOM 547 O O . LEU A 1 71 ? 2.148 1.528 -4.543 1.00 94.62 71 LEU A O 1
ATOM 551 N N . VAL A 1 72 ? 4.380 1.334 -4.485 1.00 95.62 72 VAL A N 1
ATOM 552 C CA . VAL A 1 72 ? 4.427 0.894 -3.084 1.00 95.62 72 VAL A CA 1
ATOM 553 C C . VAL A 1 72 ? 4.006 2.017 -2.140 1.00 95.62 72 VAL A C 1
ATOM 555 O O . VAL A 1 72 ? 3.223 1.773 -1.230 1.00 95.62 72 VAL A O 1
ATOM 558 N N . VAL A 1 73 ? 4.478 3.247 -2.356 1.00 95.50 73 VAL A N 1
ATOM 559 C CA . VAL A 1 73 ? 4.097 4.406 -1.529 1.00 95.50 73 VAL A CA 1
ATOM 560 C C . VAL A 1 73 ? 2.602 4.714 -1.648 1.00 95.50 73 VAL A C 1
ATOM 562 O O . VAL A 1 73 ? 1.937 4.941 -0.634 1.00 95.50 73 VAL A O 1
ATOM 565 N N . GLU A 1 74 ? 2.054 4.692 -2.864 1.00 94.81 74 GLU A N 1
ATOM 566 C CA . GLU A 1 74 ? 0.618 4.852 -3.106 1.00 94.81 74 GLU A CA 1
ATOM 567 C C . GLU A 1 74 ? -0.192 3.753 -2.419 1.00 94.81 74 GLU A C 1
ATOM 569 O O . GLU A 1 74 ? -1.221 4.040 -1.809 1.00 94.81 74 GLU A O 1
ATOM 574 N N . GLU A 1 75 ? 0.271 2.505 -2.487 1.00 95.44 75 GLU A N 1
ATOM 575 C CA . GLU A 1 75 ? -0.420 1.373 -1.878 1.00 95.44 75 GLU A CA 1
ATOM 576 C C . GLU A 1 75 ? -0.396 1.442 -0.344 1.00 95.44 75 GLU A C 1
ATOM 578 O O . GLU A 1 75 ? -1.446 1.294 0.278 1.00 95.44 75 GLU A O 1
ATOM 583 N N . VAL A 1 76 ? 0.741 1.783 0.275 1.00 96.69 76 VAL A N 1
ATOM 584 C CA . VAL A 1 76 ? 0.802 2.056 1.725 1.00 96.69 76 V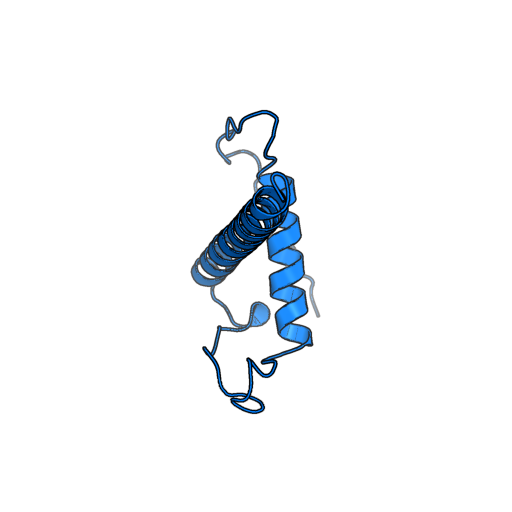AL A CA 1
ATOM 585 C C . VAL A 1 76 ? -0.174 3.176 2.096 1.00 96.69 76 VAL A C 1
ATOM 587 O O . VAL A 1 76 ? -0.956 3.039 3.035 1.00 96.69 76 VAL A O 1
ATOM 590 N N . SER A 1 77 ? -0.188 4.270 1.330 1.00 95.62 77 SER A N 1
ATOM 591 C CA . SER A 1 77 ? -1.084 5.407 1.591 1.00 95.62 77 SER A CA 1
ATOM 592 C C . SER A 1 77 ? -2.559 5.008 1.510 1.00 95.62 77 SER A C 1
ATOM 594 O O . SER A 1 77 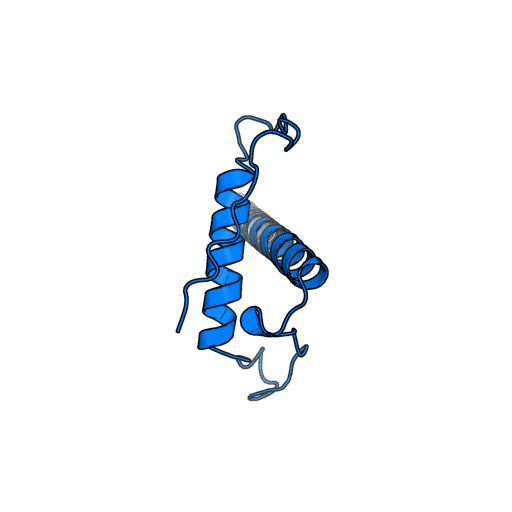? -3.371 5.441 2.333 1.00 95.62 77 SER A O 1
ATOM 596 N N . ARG A 1 78 ? -2.905 4.154 0.541 1.00 94.75 78 ARG A N 1
ATOM 597 C CA . ARG A 1 78 ? -4.249 3.601 0.361 1.00 94.75 78 ARG A CA 1
ATOM 598 C C . ARG A 1 78 ? -4.669 2.764 1.572 1.00 94.75 78 ARG A C 1
ATOM 600 O O . ARG A 1 78 ? -5.741 3.010 2.115 1.00 94.75 78 ARG A O 1
ATOM 607 N N . GLN A 1 79 ? -3.821 1.844 2.033 1.00 95.06 79 GLN A N 1
ATOM 608 C CA . GLN A 1 79 ? -4.100 0.970 3.183 1.00 95.06 79 GLN A CA 1
ATOM 609 C C . GLN A 1 79 ? -4.296 1.759 4.487 1.00 95.06 79 GLN A C 1
ATOM 611 O O . GLN A 1 79 ? -5.223 1.500 5.264 1.00 95.06 79 GLN A O 1
ATOM 616 N N . GLU A 1 80 ? -3.462 2.775 4.715 1.00 94.81 80 GLU A N 1
ATOM 617 C CA . GLU A 1 80 ? -3.602 3.670 5.867 1.00 94.81 80 GLU A CA 1
ATOM 618 C C . GLU A 1 80 ? -4.908 4.476 5.797 1.00 94.81 80 GLU A C 1
ATOM 620 O O . GLU A 1 80 ? -5.599 4.646 6.808 1.00 94.81 80 GLU A O 1
ATOM 625 N N . GLN A 1 81 ? -5.292 4.944 4.604 1.00 95.56 81 GLN A N 1
ATOM 626 C CA . GLN A 1 81 ? -6.558 5.647 4.404 1.00 95.56 81 GLN A CA 1
ATOM 627 C C . GLN A 1 81 ? -7.767 4.729 4.622 1.00 95.56 81 GLN A C 1
ATOM 629 O O . GLN A 1 81 ? -8.722 5.149 5.271 1.00 95.56 81 GLN A O 1
ATOM 634 N N . GLU A 1 82 ? -7.734 3.485 4.147 1.00 94.25 82 GLU A N 1
ATOM 635 C CA . GLU A 1 82 ? -8.794 2.501 4.402 1.00 94.25 82 GLU A CA 1
ATOM 636 C C . GLU A 1 82 ? -8.960 2.235 5.896 1.00 94.25 82 GLU A C 1
ATOM 638 O O . GLU A 1 82 ? -10.074 2.292 6.422 1.00 94.25 82 GLU A O 1
ATOM 643 N N . THR A 1 83 ? -7.847 2.047 6.606 1.00 94.25 83 THR A N 1
ATOM 644 C CA . THR A 1 83 ? -7.841 1.866 8.061 1.00 94.25 83 THR A CA 1
ATOM 645 C C . THR A 1 83 ? -8.409 3.090 8.781 1.00 94.25 83 THR A C 1
ATOM 647 O O . THR A 1 83 ? -9.167 2.958 9.746 1.00 94.25 83 THR A O 1
ATOM 650 N N . ARG A 1 84 ? -8.072 4.300 8.318 1.00 93.81 84 ARG A N 1
ATOM 651 C CA . ARG A 1 84 ? -8.612 5.559 8.851 1.00 93.81 84 ARG A CA 1
ATOM 652 C C . ARG A 1 84 ? -10.119 5.670 8.611 1.00 93.81 84 ARG A C 1
ATOM 654 O O . ARG A 1 84 ? -10.849 5.968 9.554 1.00 93.81 84 ARG A O 1
ATOM 661 N N . CYS A 1 85 ? -10.584 5.396 7.393 1.00 94.88 85 CYS A N 1
ATOM 662 C CA . CYS A 1 85 ? -12.005 5.400 7.043 1.00 94.88 85 CYS A CA 1
ATOM 663 C C . CYS A 1 85 ? -12.792 4.388 7.882 1.00 94.88 85 CYS A C 1
ATOM 665 O O . CYS A 1 85 ? -13.819 4.741 8.456 1.00 94.88 85 CYS A O 1
ATOM 667 N N . ALA A 1 86 ? -12.292 3.157 8.016 1.00 93.44 86 ALA A N 1
ATOM 668 C CA . ALA A 1 86 ? -12.941 2.116 8.807 1.00 93.44 86 ALA A CA 1
ATOM 669 C C . ALA A 1 86 ? -13.106 2.529 10.279 1.00 93.44 86 ALA A C 1
ATOM 671 O O . ALA A 1 86 ? -14.174 2.338 10.860 1.00 93.44 86 ALA A O 1
ATOM 672 N N . LYS A 1 87 ? -12.077 3.157 10.866 1.00 93.00 87 LYS A N 1
ATOM 673 C CA . LYS A 1 87 ? -12.135 3.704 12.232 1.00 93.00 87 LYS A CA 1
ATOM 674 C C . LYS A 1 87 ? -13.140 4.849 12.361 1.00 93.00 87 LYS A C 1
ATOM 676 O O . LYS A 1 87 ? -13.901 4.873 13.320 1.00 93.00 87 LYS A O 1
ATOM 681 N N . ALA A 1 88 ? -13.165 5.775 11.404 1.00 92.94 88 ALA A N 1
ATOM 682 C CA . ALA A 1 88 ? -14.120 6.883 11.421 1.00 92.94 88 ALA A CA 1
ATOM 683 C C . ALA A 1 88 ? -15.573 6.374 11.360 1.00 92.94 88 ALA A C 1
ATOM 685 O O . ALA A 1 88 ? -16.421 6.812 12.136 1.00 92.94 88 ALA A O 1
ATOM 686 N N . VAL A 1 89 ? -15.846 5.393 10.493 1.00 91.81 89 VAL A N 1
ATOM 687 C CA . VAL A 1 89 ? -17.174 4.774 10.361 1.00 91.81 89 VAL A CA 1
ATOM 688 C C . VAL A 1 89 ? -17.572 3.999 11.621 1.00 91.81 89 VAL A C 1
ATOM 690 O O . VAL A 1 89 ? -18.737 4.042 12.014 1.00 91.81 89 VAL A O 1
ATOM 693 N N . SER A 1 90 ? -16.643 3.292 12.273 1.00 88.31 90 SER A N 1
ATOM 694 C CA . SER A 1 90 ? -16.962 2.541 13.495 1.00 88.31 90 SER A CA 1
ATOM 695 C C . SER A 1 90 ? -17.229 3.453 14.695 1.00 88.31 90 SER A C 1
ATOM 697 O O . SER A 1 90 ? -18.150 3.186 15.464 1.00 88.31 90 SER A O 1
ATOM 699 N N . GLN A 1 91 ? -16.488 4.555 14.827 1.00 90.25 91 GLN A N 1
ATOM 700 C CA . GLN A 1 91 ? -16.681 5.540 15.896 1.00 90.25 91 GLN A CA 1
ATOM 701 C C . GLN A 1 91 ? -17.988 6.323 15.749 1.00 90.25 91 GLN A C 1
ATOM 703 O O . GLN A 1 91 ? -18.627 6.621 16.754 1.00 90.25 91 GLN A O 1
ATOM 708 N N . ALA A 1 92 ? -18.443 6.591 14.520 1.00 82.00 92 ALA A N 1
ATOM 709 C CA . ALA A 1 92 ? -19.729 7.249 14.274 1.00 82.00 92 ALA A CA 1
ATOM 710 C C . ALA A 1 92 ? -20.931 6.481 14.867 1.00 82.00 92 ALA A C 1
ATOM 712 O O . ALA A 1 92 ? -21.965 7.081 15.145 1.00 82.00 92 ALA A O 1
ATOM 713 N N . LYS A 1 93 ? -20.797 5.165 15.086 1.00 71.44 93 LYS A N 1
ATOM 714 C CA . LYS A 1 93 ? -21.838 4.317 15.686 1.00 71.44 93 LYS A CA 1
ATOM 715 C C . LYS A 1 93 ? -21.814 4.282 17.220 1.00 71.44 93 LYS A C 1
ATOM 717 O O . LYS A 1 93 ? -22.747 3.754 17.804 1.00 71.44 93 LYS A O 1
ATOM 722 N N . GLN A 1 94 ? -20.784 4.813 17.886 1.00 67.19 94 GLN A N 1
ATOM 723 C CA . GLN A 1 94 ? -20.600 4.686 19.346 1.00 67.19 94 GLN A CA 1
ATOM 724 C C . GLN A 1 94 ? -21.375 5.717 20.194 1.00 67.19 94 GLN A C 1
ATOM 726 O O . GLN A 1 94 ? -21.039 5.940 21.353 1.00 67.19 94 GLN A O 1
ATOM 731 N N . GLY A 1 95 ? -22.423 6.333 19.650 1.00 63.81 95 GLY A N 1
ATOM 732 C CA . GLY A 1 95 ? -23.263 7.296 20.374 1.00 63.81 95 GLY A CA 1
ATOM 733 C C . GLY A 1 95 ? -24.747 7.234 20.013 1.00 63.81 95 GLY A C 1
ATOM 734 O O . GLY A 1 95 ? -25.467 8.181 20.319 1.00 63.81 95 GLY A O 1
ATOM 735 N N . GLN A 1 96 ? -25.179 6.162 19.340 1.00 51.38 96 GLN A N 1
ATOM 736 C CA . GLN A 1 96 ? -26.589 5.823 19.128 1.00 51.38 96 GLN A CA 1
ATOM 737 C C . GLN A 1 96 ? -26.971 4.610 19.966 1.00 51.38 96 GLN A C 1
ATOM 739 O O . GLN A 1 96 ? -26.107 3.715 20.117 1.00 51.38 96 GLN A O 1
#

pLDDT: mean 81.88, std 16.56, range [37.16, 96.69]

Foldseek 3Di:
DDDPPPPDPPPPDDDDPDDPVDDPVVLLVVLLVVLQVCLVVDADDDDPPDGPPDDDQDRCVRDDPVSVVVSSVVSSVVVVVVVVVVVVVVVVPVPD